Protein AF-A0A1V4KE92-F1 (afdb_monomer_lite)

pLDDT: mean 84.22, std 11.79, range [47.81, 95.31]

Secondary structure (DSSP, 8-state):
-HHHHHHHHTT-HHHHHHHHHHHHHT--TTTHHHHHHHHHHTT-HHHHHHHHHHHTSHHHHHHHTTSHHHHTS-HHHHHHHHHHHHS----------------HHHHHHHIIIIITGGG--EEEEETTEEEEE-HHHHHHH-SS----

Radius of gyration: 22.61 Å; chains: 1; bounding box: 54×24×61 Å

InterPro domains:
  IPR000210 BTB/POZ domain [PF00651] (118-143)
  IPR000210 BTB/POZ domain [PS50097] (120-148)
  IPR011333 SKP1/BTB/POZ domain superfamily [G3DSA:3.30.710.10] (1-67)
  IPR011333 SKP1/BTB/POZ domain superfamily [G3DSA:3.30.710.10] (95-147)
  IPR011333 SKP1/BTB/POZ domain superfamily [SSF54695] (102-143)
  IPR051568 LZTR1/Attractin [PTHR46376] (1-143)

Organism: NCBI:txid372326

Sequence (148 aa):
MDVYKLALNFKLSRLEQLCLQYIEASVDLQNVLIVCENANKLQLDQLKEHCLNFVVKESHFNQVIMMKEFEHLSSSLIVEIVRRKQQPPVRTHSDQPLDIGTSLIQDMKAYLEGAGTEFCDIILLLDGHPWPAHKAILAARSRCVTAR

Structure (mmCIF, N/CA/C/O backbone):
data_AF-A0A1V4KE92-F1
#
_entry.id   AF-A0A1V4KE92-F1
#
loop_
_atom_site.group_PDB
_atom_site.id
_atom_site.type_symbol
_atom_site.label_atom_id
_atom_site.label_alt_id
_atom_site.label_comp_id
_atom_site.label_asym_id
_atom_site.label_entity_id
_atom_site.label_seq_id
_atom_site.pdbx_PDB_ins_code
_atom_site.Cartn_x
_atom_site.Cartn_y
_atom_site.Cartn_z
_atom_site.occupancy
_atom_site.B_iso_or_equiv
_atom_site.auth_seq_id
_atom_site.auth_comp_id
_atom_site.auth_asym_id
_atom_site.auth_atom_id
_atom_site.pdbx_PDB_model_num
ATOM 1 N N . MET A 1 1 ? -2.305 4.948 -2.154 1.00 85.81 1 MET A N 1
ATOM 2 C CA . MET A 1 1 ? -2.706 3.578 -2.554 1.00 85.81 1 MET A CA 1
ATOM 3 C C . MET A 1 1 ? -2.638 3.326 -4.058 1.00 85.81 1 MET A C 1
ATOM 5 O O . MET A 1 1 ? -2.405 2.186 -4.435 1.00 85.81 1 MET A O 1
ATOM 9 N N . ASP A 1 2 ? -2.814 4.318 -4.935 1.00 87.12 2 ASP A N 1
ATOM 10 C CA . ASP A 1 2 ? -2.899 4.039 -6.383 1.00 87.12 2 ASP A CA 1
ATOM 11 C C . ASP A 1 2 ? -1.589 3.533 -6.993 1.00 87.12 2 ASP A C 1
ATOM 13 O O . ASP A 1 2 ? -1.611 2.595 -7.783 1.00 87.12 2 ASP A O 1
ATOM 17 N N . VAL A 1 3 ? -0.443 4.057 -6.548 1.00 87.50 3 VAL A N 1
ATOM 18 C CA . VAL A 1 3 ? 0.879 3.559 -6.975 1.00 87.50 3 VAL A CA 1
ATOM 19 C C . VAL A 1 3 ? 1.064 2.080 -6.616 1.00 87.50 3 VAL A C 1
ATOM 21 O O . VAL A 1 3 ? 1.524 1.307 -7.449 1.00 87.50 3 VAL A O 1
ATOM 24 N N . TYR A 1 4 ? 0.626 1.664 -5.423 1.00 90.75 4 TYR A N 1
ATOM 25 C CA . TYR A 1 4 ? 0.652 0.258 -5.009 1.00 90.75 4 TYR A CA 1
ATOM 26 C C . TYR A 1 4 ? -0.212 -0.624 -5.927 1.00 90.75 4 TYR A C 1
ATOM 28 O O . TYR A 1 4 ? 0.240 -1.660 -6.404 1.00 90.75 4 TYR A O 1
ATOM 36 N N . LYS A 1 5 ? -1.435 -0.181 -6.255 1.00 88.50 5 LYS A N 1
ATOM 37 C CA . LYS A 1 5 ? -2.324 -0.907 -7.181 1.00 88.50 5 LYS A CA 1
ATOM 38 C C . LYS A 1 5 ? -1.712 -1.040 -8.577 1.00 88.50 5 LYS A C 1
ATOM 40 O O . LYS A 1 5 ? -1.837 -2.088 -9.202 1.00 88.50 5 LYS A O 1
ATOM 45 N N . LEU A 1 6 ? -1.044 0.004 -9.068 1.00 85.31 6 LEU A N 1
ATOM 46 C CA . LEU A 1 6 ? -0.327 -0.053 -10.343 1.00 85.31 6 LEU A CA 1
ATOM 47 C C . LEU A 1 6 ? 0.847 -1.035 -10.275 1.00 85.31 6 LEU A C 1
ATOM 49 O O . LEU A 1 6 ? 1.021 -1.818 -11.204 1.00 85.31 6 LEU A O 1
ATOM 53 N N . ALA A 1 7 ? 1.605 -1.041 -9.176 1.00 87.31 7 ALA A N 1
ATOM 54 C CA . ALA A 1 7 ? 2.698 -1.988 -8.976 1.00 87.31 7 ALA A CA 1
ATOM 55 C C . ALA A 1 7 ? 2.211 -3.444 -9.053 1.00 87.31 7 ALA A C 1
ATOM 57 O O . ALA A 1 7 ? 2.813 -4.240 -9.771 1.00 87.31 7 ALA A O 1
ATOM 58 N N . LEU A 1 8 ? 1.079 -3.758 -8.414 1.00 83.38 8 LEU A N 1
ATOM 59 C CA . LEU A 1 8 ? 0.423 -5.065 -8.523 1.00 83.38 8 LEU A CA 1
ATOM 60 C C . LEU A 1 8 ? -0.003 -5.386 -9.962 1.00 83.38 8 LEU A C 1
ATOM 62 O O . LEU A 1 8 ? 0.332 -6.446 -10.489 1.00 83.38 8 LEU A O 1
ATOM 66 N N . ASN A 1 9 ? -0.706 -4.461 -10.621 1.00 84.00 9 ASN A N 1
ATOM 67 C CA . ASN A 1 9 ? -1.217 -4.666 -11.981 1.00 84.00 9 ASN A CA 1
ATOM 68 C C . ASN A 1 9 ? -0.096 -4.926 -12.998 1.00 84.00 9 ASN A C 1
ATOM 70 O O . ASN A 1 9 ? -0.255 -5.752 -13.895 1.00 84.00 9 ASN A O 1
ATOM 74 N N . PHE A 1 10 ? 1.041 -4.244 -12.848 1.00 80.12 10 PHE A N 1
ATOM 75 C CA . PHE A 1 10 ? 2.214 -4.413 -13.706 1.00 80.12 10 PHE A CA 1
ATOM 76 C C . PHE A 1 10 ? 3.208 -5.464 -13.190 1.00 80.12 10 PHE A C 1
ATOM 78 O O . PHE A 1 10 ? 4.266 -5.631 -13.793 1.00 80.12 10 PHE A O 1
ATOM 85 N N . LYS A 1 11 ? 2.882 -6.187 -12.107 1.00 80.75 11 LYS A N 1
ATOM 86 C CA . LYS A 1 11 ? 3.741 -7.210 -11.481 1.00 80.75 11 LYS A CA 1
ATOM 87 C C . LYS A 1 11 ? 5.147 -6.694 -11.141 1.00 80.75 11 LYS A C 1
ATOM 89 O O . LYS A 1 11 ? 6.140 -7.404 -11.269 1.00 80.75 11 LYS A O 1
ATOM 94 N N . LEU A 1 12 ? 5.233 -5.440 -10.704 1.00 79.81 12 LEU A N 1
ATOM 95 C CA . LEU A 1 12 ? 6.477 -4.785 -10.307 1.00 79.81 12 LEU A CA 1
ATOM 96 C C . LEU A 1 12 ? 6.766 -5.086 -8.832 1.00 79.81 12 LEU A C 1
ATOM 98 O O . LEU A 1 12 ? 6.577 -4.223 -7.975 1.00 79.81 12 LEU A O 1
ATOM 102 N N . SER A 1 13 ? 7.235 -6.303 -8.538 1.00 81.25 13 SER A N 1
ATOM 103 C CA . SER A 1 13 ? 7.391 -6.822 -7.166 1.00 81.25 13 SER A CA 1
ATOM 104 C C . SER A 1 13 ? 8.174 -5.891 -6.241 1.00 81.25 13 SER A C 1
ATOM 106 O O . SER A 1 13 ? 7.793 -5.664 -5.097 1.00 81.25 13 SER A O 1
ATOM 108 N N . ARG A 1 14 ? 9.240 -5.265 -6.742 1.00 81.38 14 ARG A N 1
ATOM 109 C CA . ARG A 1 14 ? 10.015 -4.332 -5.926 1.00 81.38 14 ARG A CA 1
ATOM 110 C C . ARG A 1 14 ? 9.267 -3.033 -5.624 1.00 81.38 14 ARG A C 1
ATOM 112 O O . ARG A 1 14 ? 9.347 -2.516 -4.511 1.00 81.38 14 ARG A O 1
ATOM 119 N N . LEU A 1 15 ? 8.570 -2.473 -6.613 1.00 83.94 15 LEU A N 1
ATOM 120 C CA . LEU A 1 15 ? 7.784 -1.256 -6.405 1.00 83.94 15 LEU A CA 1
ATOM 121 C C . LEU A 1 15 ? 6.635 -1.529 -5.433 1.00 83.94 15 LEU A C 1
ATOM 123 O O . LEU A 1 15 ? 6.344 -0.689 -4.587 1.00 83.94 15 LEU A O 1
ATOM 127 N N . GLU A 1 16 ? 6.027 -2.709 -5.533 1.00 85.56 16 GLU A N 1
ATOM 128 C CA . GLU A 1 16 ? 5.017 -3.194 -4.600 1.00 85.56 16 GLU A CA 1
ATOM 129 C C . GLU A 1 16 ? 5.552 -3.193 -3.158 1.00 85.56 16 GLU A C 1
ATOM 131 O O . GLU A 1 16 ? 4.956 -2.552 -2.290 1.00 85.56 16 GLU A O 1
ATOM 136 N N . GLN A 1 17 ? 6.712 -3.816 -2.916 1.00 86.19 17 GLN A N 1
ATOM 137 C CA . GLN A 1 17 ? 7.350 -3.863 -1.593 1.00 86.19 17 GLN A CA 1
ATOM 138 C C . GLN A 1 17 ? 7.696 -2.469 -1.052 1.00 86.19 17 GLN A C 1
ATOM 140 O O . GLN A 1 17 ? 7.386 -2.152 0.096 1.00 86.19 17 GLN A O 1
ATOM 145 N N . LEU A 1 18 ? 8.290 -1.608 -1.885 1.00 85.94 18 LEU A N 1
ATOM 146 C CA . LEU A 1 18 ? 8.618 -0.229 -1.503 1.00 85.94 18 LEU A CA 1
ATOM 147 C C . LEU A 1 18 ? 7.368 0.578 -1.146 1.00 85.94 18 LEU A C 1
ATOM 149 O O . LEU A 1 18 ? 7.381 1.364 -0.200 1.00 85.94 18 LEU A O 1
ATOM 153 N N . CYS A 1 19 ? 6.279 0.379 -1.890 1.00 90.75 19 CYS A N 1
ATOM 154 C CA . CYS A 1 19 ? 5.009 1.022 -1.590 1.00 90.75 19 CYS A CA 1
ATOM 155 C C . CYS A 1 19 ? 4.464 0.564 -0.236 1.00 90.75 19 CYS A C 1
ATOM 157 O O . CYS A 1 19 ? 4.048 1.419 0.540 1.00 90.75 19 CYS A O 1
ATOM 159 N N . LEU A 1 20 ? 4.483 -0.740 0.067 1.00 89.31 20 LEU A N 1
ATOM 160 C CA . LEU A 1 20 ? 4.029 -1.252 1.366 1.00 89.31 20 LEU A CA 1
ATOM 161 C C . LEU A 1 20 ? 4.825 -0.648 2.519 1.00 89.31 20 LEU A C 1
ATOM 163 O O . LEU A 1 20 ? 4.221 -0.136 3.456 1.00 89.31 20 LEU A O 1
ATOM 167 N N . GLN A 1 21 ? 6.154 -0.622 2.407 1.00 86.00 21 GLN A N 1
ATOM 168 C CA . GLN A 1 21 ? 7.021 -0.043 3.432 1.00 86.00 21 GLN A CA 1
ATOM 169 C C . GLN A 1 21 ? 6.733 1.446 3.648 1.00 86.00 21 GLN A C 1
ATOM 171 O O . GLN A 1 21 ? 6.638 1.911 4.782 1.00 86.00 21 GLN A O 1
ATOM 176 N N . TYR A 1 22 ? 6.590 2.203 2.558 1.00 90.44 22 TYR A N 1
ATOM 177 C CA . TYR A 1 22 ? 6.267 3.621 2.647 1.00 90.44 22 TYR A CA 1
ATOM 178 C C . TYR A 1 22 ? 4.900 3.840 3.300 1.00 90.44 22 TYR A C 1
ATOM 180 O O . TYR A 1 22 ? 4.772 4.697 4.171 1.00 90.44 22 TYR A O 1
ATOM 188 N N . ILE A 1 23 ? 3.892 3.053 2.908 1.00 92.81 23 ILE A N 1
ATOM 189 C CA . ILE A 1 23 ? 2.549 3.138 3.484 1.00 92.81 23 ILE A CA 1
ATOM 190 C C . ILE A 1 23 ? 2.610 2.842 4.982 1.00 92.81 23 ILE A C 1
ATOM 192 O O . ILE A 1 23 ? 2.111 3.654 5.754 1.00 92.81 23 ILE A O 1
ATOM 196 N N . GLU A 1 24 ? 3.262 1.750 5.387 1.00 90.44 24 GLU A N 1
ATOM 197 C CA . GLU A 1 24 ? 3.421 1.352 6.788 1.00 90.44 24 GLU A CA 1
ATOM 198 C C . GLU A 1 24 ? 4.117 2.443 7.618 1.00 90.44 24 GLU A C 1
ATOM 200 O O . GLU A 1 24 ? 3.601 2.855 8.654 1.00 90.44 24 GLU A O 1
ATOM 205 N N . ALA A 1 25 ? 5.230 2.997 7.125 1.00 89.19 25 ALA A N 1
ATOM 206 C CA . ALA A 1 25 ? 5.953 4.077 7.800 1.00 89.19 25 ALA A CA 1
ATOM 207 C C . ALA A 1 25 ? 5.169 5.402 7.855 1.00 89.19 25 ALA A C 1
ATOM 209 O O . ALA A 1 25 ? 5.444 6.246 8.707 1.00 89.19 25 ALA A O 1
ATOM 210 N N . SER A 1 26 ? 4.214 5.600 6.943 1.00 92.81 26 SER A N 1
ATOM 211 C CA . SER A 1 26 ? 3.380 6.803 6.870 1.00 92.81 26 SER A CA 1
ATOM 212 C C . SER A 1 26 ? 2.098 6.729 7.705 1.00 92.81 26 SER A C 1
ATOM 214 O O . SER A 1 26 ? 1.356 7.710 7.738 1.00 92.81 26 SER A O 1
ATOM 216 N N . VAL A 1 27 ? 1.802 5.592 8.351 1.00 93.50 27 VAL A N 1
ATOM 217 C CA . VAL A 1 27 ? 0.569 5.427 9.135 1.00 93.50 27 VAL A CA 1
ATOM 218 C C . VAL A 1 27 ? 0.549 6.391 10.323 1.00 93.50 27 VAL A C 1
ATOM 220 O O . VAL A 1 27 ? 1.439 6.383 11.173 1.00 93.50 27 VAL A O 1
ATOM 223 N N . ASP A 1 28 ? -0.513 7.187 10.414 1.00 94.00 28 ASP A N 1
ATOM 224 C CA . ASP A 1 28 ? -0.757 8.138 11.496 1.00 94.00 28 ASP A CA 1
ATOM 225 C C . ASP A 1 28 ? -2.239 8.161 11.916 1.00 94.00 28 ASP A C 1
ATOM 227 O O . ASP A 1 28 ? -3.086 7.455 11.367 1.00 94.00 28 ASP A O 1
ATOM 231 N N . LEU A 1 29 ? -2.576 8.981 12.917 1.00 91.94 29 LEU A N 1
ATOM 232 C CA . LEU A 1 29 ? -3.948 9.103 13.426 1.00 91.94 29 LEU A CA 1
ATOM 233 C C . LEU A 1 29 ? -4.957 9.574 12.369 1.00 91.94 29 LEU A C 1
ATOM 235 O O . LEU A 1 29 ? -6.124 9.214 12.468 1.00 91.94 29 LEU A O 1
ATOM 239 N N . GLN A 1 30 ? -4.532 10.368 11.386 1.00 91.56 30 GLN A N 1
ATOM 240 C CA . GLN A 1 30 ? -5.421 10.939 10.373 1.00 91.56 30 GLN A CA 1
ATOM 241 C C . GLN A 1 30 ? -5.742 9.922 9.278 1.00 91.56 30 GLN A C 1
ATOM 243 O O . GLN A 1 30 ? -6.856 9.898 8.757 1.00 91.56 30 GLN A O 1
ATOM 248 N N . ASN A 1 31 ? -4.775 9.075 8.919 1.00 93.81 31 ASN A N 1
ATOM 249 C CA . ASN A 1 31 ? -4.893 8.188 7.767 1.00 93.81 31 ASN A CA 1
ATOM 250 C C . ASN A 1 31 ? -5.141 6.711 8.119 1.00 93.81 31 ASN A C 1
ATOM 252 O O . ASN A 1 31 ? -5.586 5.962 7.243 1.00 93.81 31 ASN A O 1
ATOM 256 N N . VAL A 1 32 ? -4.912 6.280 9.368 1.00 95.12 32 VAL A N 1
ATOM 257 C CA . VAL A 1 32 ? -4.890 4.851 9.734 1.00 95.12 32 VAL A CA 1
ATOM 258 C C . VAL A 1 32 ? -6.165 4.104 9.354 1.00 95.12 32 VAL A C 1
ATOM 260 O O . VAL A 1 32 ? -6.089 2.966 8.898 1.00 95.12 32 VAL A O 1
ATOM 263 N N . LEU A 1 33 ? -7.338 4.729 9.481 1.00 95.00 33 LEU A N 1
ATOM 264 C CA . LEU A 1 33 ? -8.614 4.090 9.146 1.00 95.00 33 LEU A CA 1
ATOM 265 C C . LEU A 1 33 ? -8.752 3.824 7.648 1.00 95.00 33 LEU A C 1
ATOM 267 O O . LEU A 1 33 ? -9.158 2.738 7.236 1.00 95.00 33 LEU A O 1
ATOM 271 N N . ILE A 1 34 ? -8.342 4.793 6.831 1.00 94.56 34 ILE A N 1
ATOM 272 C CA . ILE A 1 34 ? -8.347 4.675 5.373 1.00 94.56 34 ILE A CA 1
ATOM 273 C C . ILE A 1 34 ? -7.345 3.601 4.941 1.00 94.56 34 ILE A C 1
ATOM 275 O O . ILE A 1 34 ? -7.661 2.767 4.088 1.00 94.56 34 ILE A O 1
ATOM 279 N N . VAL A 1 35 ? -6.142 3.597 5.523 1.00 95.12 35 VAL A N 1
ATOM 280 C CA . VAL A 1 35 ? -5.115 2.590 5.219 1.00 95.12 35 VAL A CA 1
ATOM 281 C C . VAL A 1 35 ? -5.592 1.195 5.627 1.00 95.12 35 VAL A C 1
ATOM 283 O O . VAL A 1 35 ? -5.502 0.280 4.812 1.00 95.12 35 VAL A O 1
ATOM 286 N N . CYS A 1 36 ? -6.184 1.045 6.814 1.00 95.00 36 CYS A N 1
ATOM 287 C CA . CYS A 1 36 ? -6.724 -0.218 7.320 1.00 95.00 36 CYS A CA 1
ATOM 288 C C . CYS A 1 36 ? -7.825 -0.786 6.409 1.00 95.00 36 CYS A C 1
ATOM 290 O O . CYS A 1 36 ? -7.780 -1.953 6.021 1.00 95.00 36 CYS A O 1
ATOM 292 N N . GLU A 1 37 ? -8.784 0.049 5.994 1.00 95.31 37 GLU A N 1
ATOM 293 C CA . GLU A 1 37 ? -9.857 -0.350 5.074 1.00 95.31 37 GLU A CA 1
ATOM 294 C C . GLU A 1 37 ? -9.304 -0.791 3.713 1.00 95.31 37 GLU A C 1
ATOM 296 O O . GLU A 1 37 ? -9.743 -1.794 3.148 1.00 95.31 37 GLU A O 1
ATOM 301 N N . ASN A 1 38 ? -8.308 -0.077 3.182 1.00 94.19 38 ASN A N 1
ATOM 302 C CA . ASN A 1 38 ? -7.666 -0.475 1.932 1.00 94.19 38 ASN A CA 1
ATOM 303 C C . ASN A 1 38 ? -6.837 -1.758 2.087 1.00 94.19 38 ASN A C 1
ATOM 305 O O . ASN A 1 38 ? -6.881 -2.600 1.193 1.00 94.19 38 ASN A O 1
ATOM 309 N N . ALA A 1 39 ? -6.122 -1.932 3.200 1.00 94.56 39 ALA A N 1
ATOM 310 C CA . ALA A 1 39 ? -5.378 -3.154 3.497 1.00 94.56 39 ALA A CA 1
ATOM 311 C C . ALA A 1 39 ? -6.317 -4.364 3.570 1.00 94.56 39 ALA A C 1
ATOM 313 O O . ALA A 1 39 ? -6.027 -5.400 2.984 1.00 94.56 39 ALA A O 1
ATOM 314 N N . ASN A 1 40 ? -7.492 -4.209 4.184 1.00 94.50 40 ASN A N 1
ATOM 315 C CA . ASN A 1 40 ? -8.517 -5.248 4.219 1.00 94.50 40 ASN A CA 1
ATOM 316 C C . ASN A 1 40 ? -9.070 -5.579 2.820 1.00 94.50 40 ASN A C 1
ATOM 318 O O . ASN A 1 40 ? -9.197 -6.750 2.472 1.00 94.50 40 ASN A O 1
ATOM 322 N N . LYS A 1 41 ? -9.353 -4.567 1.987 1.00 93.44 41 LYS A N 1
ATOM 323 C CA . LYS A 1 41 ? -9.837 -4.768 0.604 1.00 93.44 41 LYS A CA 1
ATOM 324 C C . LYS A 1 41 ? -8.819 -5.463 -0.294 1.00 93.44 41 LYS A C 1
ATOM 326 O O . LYS A 1 41 ? -9.203 -6.247 -1.154 1.00 93.44 41 LYS A O 1
ATOM 331 N N . LEU A 1 42 ? -7.544 -5.139 -0.112 1.00 90.56 42 LEU A N 1
ATOM 332 C CA . LEU A 1 42 ? -6.433 -5.681 -0.892 1.00 90.56 42 LEU A CA 1
ATOM 333 C C . LEU A 1 42 ? -5.839 -6.957 -0.273 1.00 90.56 42 LEU A C 1
ATOM 335 O O . LEU A 1 42 ? -4.875 -7.477 -0.820 1.00 90.56 42 LEU A O 1
ATOM 339 N N . GLN A 1 43 ? -6.409 -7.454 0.834 1.00 91.69 43 GLN A N 1
ATOM 340 C CA . GLN A 1 43 ? -5.949 -8.650 1.555 1.00 91.69 43 GLN A CA 1
ATOM 341 C C . GLN A 1 43 ? -4.470 -8.567 1.982 1.00 91.69 43 GLN A C 1
ATOM 343 O O . GLN A 1 43 ? -3.711 -9.526 1.895 1.00 91.69 43 GLN A O 1
ATOM 348 N N . LEU A 1 44 ? -4.052 -7.387 2.445 1.00 90.50 44 LEU A N 1
ATOM 349 C CA . LEU A 1 44 ? -2.700 -7.114 2.932 1.00 90.50 44 LEU A CA 1
ATOM 350 C C . LEU A 1 44 ? -2.628 -7.380 4.435 1.00 90.50 44 LEU A C 1
ATOM 352 O O . LEU A 1 44 ? -2.635 -6.445 5.237 1.00 90.50 44 LEU A O 1
ATOM 356 N N . ASP A 1 45 ? -2.580 -8.654 4.819 1.00 90.06 45 ASP A N 1
ATOM 357 C CA . ASP A 1 45 ? -2.738 -9.079 6.216 1.00 90.06 45 ASP A CA 1
ATOM 358 C C . ASP A 1 45 ? -1.720 -8.440 7.173 1.00 90.06 45 ASP A C 1
ATOM 360 O O . ASP A 1 45 ? -2.093 -7.976 8.248 1.00 90.06 45 ASP A O 1
ATOM 364 N N . GLN A 1 46 ? -0.448 -8.338 6.770 1.00 89.31 46 GLN A N 1
ATOM 365 C CA . GLN A 1 46 ? 0.598 -7.717 7.596 1.00 89.31 46 GLN A CA 1
ATOM 366 C C . GLN A 1 46 ? 0.341 -6.221 7.829 1.00 89.31 46 GLN A C 1
ATOM 368 O O . GLN A 1 46 ? 0.395 -5.748 8.963 1.00 89.31 46 GLN A O 1
ATOM 373 N N . LEU A 1 47 ? -0.005 -5.481 6.770 1.00 91.56 47 LEU A N 1
ATOM 374 C CA . LEU A 1 47 ? -0.311 -4.054 6.870 1.00 91.56 47 LEU A CA 1
ATOM 375 C C . LEU A 1 47 ? -1.599 -3.818 7.670 1.00 91.56 47 LEU A C 1
ATOM 377 O O . LEU A 1 47 ? -1.668 -2.902 8.487 1.00 91.56 47 LEU A O 1
ATOM 381 N N . LYS A 1 48 ? -2.613 -4.667 7.473 1.00 93.62 48 LYS A N 1
ATOM 382 C CA . LYS A 1 48 ? -3.854 -4.631 8.251 1.00 93.62 48 LYS A CA 1
ATOM 383 C C . LYS A 1 48 ? -3.560 -4.838 9.737 1.00 93.62 48 LYS A C 1
ATOM 385 O O . LYS A 1 48 ? -4.033 -4.054 10.557 1.00 93.62 48 LYS A O 1
ATOM 390 N N . GLU A 1 49 ? -2.753 -5.836 10.086 1.00 91.38 49 GLU A N 1
ATOM 391 C CA . GLU A 1 49 ? -2.352 -6.108 11.468 1.00 91.38 49 GLU A CA 1
ATOM 392 C C . GLU A 1 49 ? -1.583 -4.926 12.079 1.00 91.38 49 GLU A C 1
ATOM 394 O O . GLU A 1 49 ? -1.858 -4.533 13.216 1.00 91.38 49 GLU A O 1
ATOM 399 N N . HIS A 1 50 ? -0.687 -4.291 11.313 1.00 90.94 50 HIS A N 1
ATOM 400 C CA . HIS A 1 50 ? -0.005 -3.062 11.725 1.00 90.94 50 HIS A CA 1
ATOM 401 C C . HIS A 1 50 ? -1.004 -1.938 12.049 1.00 90.94 50 HIS A C 1
ATOM 403 O O . HIS A 1 50 ? -0.949 -1.337 13.127 1.00 90.94 50 HIS A O 1
ATOM 409 N N . CYS A 1 51 ? -1.963 -1.675 11.154 1.00 93.38 51 CYS A N 1
ATOM 410 C CA . CYS A 1 51 ? -2.995 -0.661 11.370 1.00 93.38 51 CYS A CA 1
ATOM 411 C C . CYS A 1 51 ? -3.863 -0.977 12.594 1.00 93.38 51 CYS A C 1
ATOM 413 O O . CYS A 1 51 ? -4.106 -0.096 13.420 1.00 93.38 51 CYS A O 1
ATOM 415 N N . LEU A 1 52 ? -4.304 -2.227 12.751 1.00 92.75 52 LEU A N 1
ATOM 416 C CA . LEU A 1 52 ? -5.092 -2.652 13.907 1.00 92.75 52 LEU A CA 1
ATOM 417 C C . LEU A 1 52 ? -4.311 -2.440 15.206 1.00 92.75 52 LEU A C 1
ATOM 419 O O . LEU A 1 52 ? -4.848 -1.853 16.144 1.00 92.75 52 LEU A O 1
ATOM 423 N N . ASN A 1 53 ? -3.036 -2.834 15.246 1.00 90.50 53 ASN A N 1
ATOM 424 C CA . ASN A 1 53 ? -2.142 -2.594 16.379 1.00 90.50 53 ASN A CA 1
ATOM 425 C C . ASN A 1 53 ? -1.983 -1.110 16.711 1.00 90.50 53 ASN A C 1
ATOM 427 O O . ASN A 1 53 ? -1.962 -0.741 17.885 1.00 90.50 53 ASN A O 1
ATOM 431 N N . PHE A 1 54 ? -1.906 -0.248 15.699 1.00 91.31 54 PHE A N 1
ATOM 432 C CA . PHE A 1 54 ? -1.840 1.195 15.892 1.00 91.31 54 PHE A CA 1
ATOM 433 C C . PHE A 1 54 ? -3.131 1.758 16.504 1.00 91.31 54 PHE A C 1
ATOM 435 O O . PHE A 1 54 ? -3.061 2.540 17.456 1.00 91.31 54 PHE A O 1
ATOM 442 N N . VAL A 1 55 ? -4.297 1.343 15.995 1.00 91.62 55 VAL A N 1
ATOM 443 C CA . VAL A 1 55 ? -5.621 1.801 16.458 1.00 91.62 55 VAL A CA 1
ATOM 444 C C . VAL A 1 55 ? -5.911 1.338 17.883 1.00 91.62 55 VAL A C 1
ATOM 446 O O . VAL A 1 55 ? -6.452 2.099 18.687 1.00 91.62 55 VAL A O 1
ATOM 449 N N . VAL A 1 56 ? -5.539 0.102 18.233 1.00 89.00 56 VAL A N 1
ATOM 450 C CA . VAL A 1 56 ? -5.810 -0.455 19.566 1.00 89.00 56 VAL A CA 1
ATOM 451 C C . VAL A 1 56 ? -4.872 0.059 20.661 1.00 89.00 56 VAL A C 1
ATOM 453 O O . VAL A 1 56 ? -5.047 -0.316 21.821 1.00 89.00 56 VAL A O 1
ATOM 456 N N . LYS A 1 57 ? -3.940 0.973 20.370 1.00 86.75 57 LYS A N 1
ATOM 457 C CA . LYS A 1 57 ? -3.206 1.697 21.422 1.00 86.75 57 LYS A CA 1
ATOM 458 C C . LYS A 1 57 ? -4.165 2.569 22.237 1.00 86.75 57 LYS A C 1
ATOM 460 O O . LYS A 1 57 ? -5.140 3.115 21.718 1.00 86.75 57 LYS A O 1
ATOM 465 N N . GLU A 1 58 ? -3.941 2.654 23.544 1.00 76.50 58 GLU A N 1
ATOM 466 C CA . GLU A 1 58 ? -4.840 3.367 24.466 1.00 76.50 58 GLU A CA 1
ATOM 467 C C . GLU A 1 58 ? -4.919 4.869 24.152 1.00 76.50 58 GLU A C 1
ATOM 469 O O . GLU A 1 58 ? -6.011 5.427 24.093 1.00 76.50 58 GLU A O 1
ATOM 474 N N . SER A 1 59 ? -3.783 5.483 23.814 1.00 82.56 59 SER A N 1
ATOM 475 C CA . SER A 1 59 ? -3.674 6.892 23.417 1.00 82.56 59 SER A CA 1
ATOM 476 C C . SER A 1 59 ? -4.418 7.245 22.124 1.00 82.56 59 SER A C 1
ATOM 478 O O . SER A 1 59 ? -4.808 8.395 21.941 1.00 82.56 59 SER A O 1
ATOM 480 N N . HIS A 1 60 ? -4.593 6.286 21.212 1.00 86.88 60 HIS A N 1
ATOM 481 C CA . HIS A 1 60 ? -5.117 6.540 19.866 1.00 86.88 60 HIS A CA 1
ATOM 482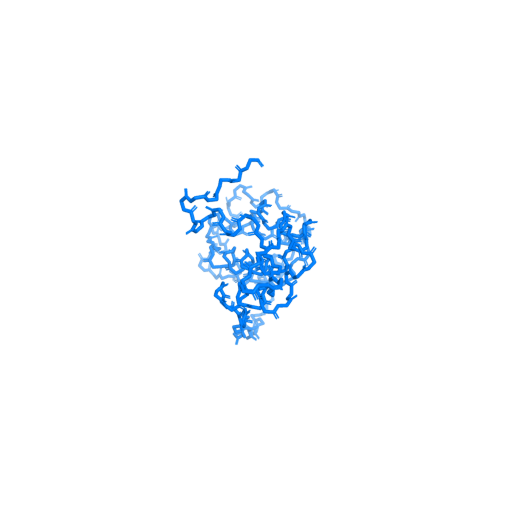 C C . HIS A 1 60 ? -6.610 6.244 19.762 1.00 86.88 60 HIS A C 1
ATOM 484 O O . HIS A 1 60 ? -7.350 6.979 19.115 1.00 86.88 60 HIS A O 1
ATOM 490 N N . PHE A 1 61 ? -7.066 5.182 20.422 1.00 88.75 61 PHE A N 1
ATOM 491 C CA . PHE A 1 61 ? -8.379 4.606 20.162 1.00 88.75 61 PHE A CA 1
ATOM 492 C C . PHE A 1 61 ? -9.544 5.573 20.317 1.00 88.75 61 PHE A C 1
ATOM 494 O O . PHE A 1 61 ? -10.356 5.671 19.406 1.00 88.75 61 PHE A O 1
ATOM 501 N N . ASN A 1 62 ? -9.612 6.302 21.435 1.00 89.69 62 ASN A N 1
ATOM 502 C CA . ASN A 1 62 ? -10.715 7.230 21.688 1.00 89.69 62 ASN A CA 1
ATOM 503 C C . ASN A 1 62 ? -10.800 8.325 20.618 1.00 89.69 62 ASN A C 1
ATOM 505 O O . ASN A 1 62 ? -11.893 8.765 20.289 1.00 89.69 62 ASN A O 1
ATOM 509 N N . GLN A 1 63 ? -9.661 8.745 20.061 1.00 89.62 63 GLN A N 1
ATOM 510 C CA . GLN A 1 63 ? -9.646 9.709 18.963 1.00 89.62 63 GLN A CA 1
ATOM 511 C C . GLN A 1 63 ? -10.140 9.047 17.678 1.00 89.62 63 GLN A C 1
ATOM 513 O O . GLN A 1 63 ? -11.050 9.560 17.041 1.00 89.62 63 GLN A O 1
ATOM 518 N N . VAL A 1 64 ? -9.600 7.869 17.355 1.00 90.75 64 VAL A N 1
ATOM 519 C CA . VAL A 1 64 ? -9.907 7.134 16.123 1.00 90.75 64 VAL A CA 1
ATOM 520 C C . VAL A 1 64 ? -11.388 6.753 16.019 1.00 90.75 64 VAL A C 1
ATOM 522 O O . VAL A 1 64 ? -11.972 6.904 14.953 1.00 90.75 64 VAL A O 1
ATOM 525 N N . ILE A 1 65 ? -12.031 6.305 17.102 1.00 89.88 65 ILE A N 1
ATOM 526 C CA . ILE A 1 65 ? -13.461 5.933 17.068 1.00 89.88 65 ILE A CA 1
ATOM 527 C C . ILE A 1 65 ? -14.406 7.132 16.920 1.00 89.88 65 ILE A C 1
ATOM 529 O O . ILE A 1 65 ? -15.563 6.947 16.559 1.00 89.88 65 ILE A O 1
ATOM 533 N N . MET A 1 66 ? -13.936 8.344 17.231 1.00 91.38 66 MET A N 1
ATOM 534 C CA . MET A 1 66 ? -14.716 9.583 17.111 1.00 91.38 66 MET A CA 1
ATOM 535 C C . MET A 1 66 ? -14.552 10.240 15.734 1.00 91.38 66 MET A C 1
ATOM 537 O O . MET A 1 66 ? -15.223 11.228 15.435 1.00 91.38 66 MET A O 1
ATOM 541 N N . MET A 1 67 ? -13.650 9.722 14.897 1.00 92.56 67 MET A N 1
ATOM 542 C CA . MET A 1 67 ? -13.442 10.195 13.532 1.00 92.56 67 MET A CA 1
ATOM 543 C C . MET A 1 67 ? -14.608 9.782 12.633 1.00 92.56 67 MET A C 1
ATOM 545 O O . MET A 1 67 ? -15.103 8.658 12.716 1.00 92.56 67 MET A O 1
ATOM 549 N N . LYS A 1 68 ? -15.007 10.658 11.705 1.00 91.38 68 LYS A N 1
ATOM 550 C CA . LYS A 1 68 ? -16.080 10.363 10.735 1.00 91.38 68 LYS A CA 1
ATOM 551 C C . LYS A 1 68 ? -15.711 9.203 9.817 1.00 91.38 68 LYS A C 1
ATOM 553 O O . LYS A 1 68 ? -16.563 8.457 9.347 1.00 91.38 68 LYS A O 1
ATOM 558 N N . GLU A 1 69 ? -14.425 9.037 9.558 1.00 92.50 69 GLU A N 1
ATOM 559 C CA . GLU A 1 69 ? -13.846 7.961 8.768 1.00 92.50 69 GLU A CA 1
ATOM 560 C C . GLU A 1 69 ? -14.156 6.586 9.377 1.00 92.50 69 GLU A C 1
ATOM 562 O O . GLU A 1 69 ? -14.250 5.608 8.639 1.00 92.50 69 GLU A O 1
ATOM 567 N N . PHE A 1 70 ? -14.388 6.509 10.694 1.00 93.12 70 PHE A N 1
ATOM 568 C CA . PHE A 1 70 ? -14.753 5.270 11.378 1.00 93.12 70 PHE A CA 1
ATOM 569 C C . PHE A 1 70 ? -16.125 4.746 10.941 1.00 93.12 70 PHE A C 1
ATOM 571 O O . PHE A 1 70 ? -16.302 3.541 10.783 1.00 93.12 70 PHE A O 1
ATOM 578 N N . GLU A 1 71 ? -17.076 5.644 10.669 1.00 92.56 71 GLU A N 1
ATOM 579 C CA . GLU A 1 71 ? -18.423 5.299 10.186 1.00 92.56 71 GLU A CA 1
ATOM 580 C C . GLU A 1 71 ? -18.404 4.680 8.780 1.00 92.56 71 GLU A C 1
ATOM 582 O O . GLU A 1 71 ? -19.311 3.938 8.409 1.00 92.56 71 GLU A O 1
ATOM 587 N N . HIS A 1 72 ? -17.362 4.970 7.998 1.00 92.25 72 HIS A N 1
ATOM 588 C CA . HIS A 1 72 ? -17.209 4.502 6.620 1.00 92.25 72 HIS A CA 1
ATOM 589 C C . HIS A 1 72 ? -16.478 3.157 6.518 1.00 92.25 72 HIS A C 1
ATOM 591 O O . HIS A 1 72 ? -16.345 2.612 5.418 1.00 92.25 72 HIS A O 1
ATOM 597 N N . LEU A 1 73 ? -15.982 2.625 7.637 1.00 94.31 73 LEU A N 1
ATOM 598 C CA . LEU A 1 73 ? -15.333 1.321 7.669 1.00 94.31 73 LEU A CA 1
ATOM 599 C C . LEU A 1 73 ? -16.341 0.204 7.403 1.00 94.31 73 LEU A C 1
ATOM 601 O O . LEU A 1 73 ? -17.501 0.251 7.815 1.00 94.31 73 LEU A O 1
ATOM 605 N N . SER A 1 74 ? -15.865 -0.861 6.767 1.00 94.62 74 SER A N 1
ATOM 606 C CA . SER A 1 74 ? -16.641 -2.091 6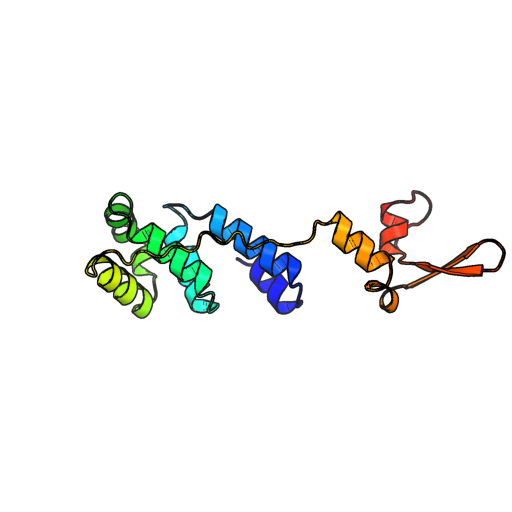.639 1.00 94.62 74 SER A CA 1
ATOM 607 C C . SER A 1 74 ? -17.046 -2.638 8.016 1.00 94.62 74 SER A C 1
ATOM 609 O O . SER A 1 74 ? -16.251 -2.666 8.959 1.00 94.62 74 SER A O 1
ATOM 611 N N . SER A 1 75 ? -18.284 -3.133 8.145 1.00 93.81 75 SER A N 1
ATOM 612 C CA . SER A 1 75 ? -18.797 -3.650 9.424 1.00 93.81 75 SER A CA 1
ATOM 613 C C . SER A 1 75 ? -17.924 -4.770 10.000 1.00 93.81 75 SER A C 1
ATOM 615 O O . SER A 1 75 ? -17.778 -4.872 11.216 1.00 93.81 75 SER A O 1
ATOM 617 N N . SER A 1 76 ? -17.295 -5.577 9.138 1.00 92.56 76 SER A N 1
ATOM 618 C CA . SER A 1 76 ? -16.315 -6.589 9.545 1.00 92.56 76 SER A CA 1
ATOM 619 C C . SER A 1 76 ? -15.106 -5.978 10.256 1.00 92.56 76 SER A C 1
ATOM 621 O O . SER A 1 76 ? -14.721 -6.480 11.309 1.00 92.56 76 SER A O 1
ATOM 623 N N . LEU A 1 77 ? -14.548 -4.879 9.733 1.00 93.38 77 LEU A N 1
ATOM 624 C CA . LEU A 1 77 ? -13.399 -4.201 10.334 1.00 93.38 77 LEU A CA 1
ATOM 625 C C . LEU A 1 77 ? -13.756 -3.513 11.649 1.00 93.38 77 LEU A C 1
ATOM 627 O O . LEU A 1 77 ? -12.985 -3.592 12.601 1.00 93.38 77 LEU A O 1
ATOM 631 N N . ILE A 1 78 ? -14.935 -2.894 11.742 1.00 93.94 78 ILE A N 1
ATOM 632 C CA . ILE A 1 78 ? -15.410 -2.285 12.994 1.00 93.94 78 ILE A CA 1
ATOM 633 C C . ILE A 1 78 ? -15.494 -3.344 14.099 1.00 93.94 78 ILE A C 1
ATOM 635 O O . ILE A 1 78 ? -14.958 -3.155 15.192 1.00 93.94 78 ILE A O 1
ATOM 639 N N . VAL A 1 79 ? -16.131 -4.484 13.808 1.00 93.19 79 VAL A N 1
ATOM 640 C CA . VAL A 1 79 ? -16.248 -5.599 14.759 1.00 93.19 79 VAL A CA 1
ATOM 641 C C . VAL A 1 79 ? -14.869 -6.119 15.166 1.00 93.19 79 VAL A C 1
ATOM 643 O O . VAL A 1 79 ? -14.645 -6.410 16.340 1.00 93.19 79 VAL A O 1
ATOM 646 N N . GLU A 1 80 ? -13.940 -6.218 14.220 1.00 92.50 80 GLU A N 1
ATOM 647 C CA . GLU A 1 80 ? -12.572 -6.665 14.470 1.00 92.50 80 GLU A CA 1
ATOM 648 C C . GLU A 1 80 ? -11.802 -5.699 15.383 1.00 92.50 80 GLU A C 1
ATOM 650 O O . GLU A 1 80 ? -11.229 -6.137 16.382 1.00 92.50 80 GLU A O 1
ATOM 655 N N . ILE A 1 81 ? -11.877 -4.389 15.128 1.00 91.81 81 ILE A N 1
ATOM 656 C CA . ILE A 1 81 ? -11.266 -3.345 15.967 1.00 91.81 81 ILE A CA 1
ATOM 657 C C . ILE A 1 81 ? -11.811 -3.405 17.402 1.00 91.81 81 ILE A C 1
ATOM 659 O O . ILE A 1 81 ? -11.038 -3.393 18.365 1.00 91.81 81 ILE A O 1
ATOM 663 N N . VAL A 1 82 ? -13.135 -3.504 17.564 1.00 90.56 82 VAL A N 1
ATOM 664 C CA . VAL A 1 82 ? -13.781 -3.549 18.887 1.00 90.56 82 VAL A CA 1
ATOM 665 C C . VAL A 1 82 ? -13.416 -4.827 19.643 1.00 90.56 82 VAL A C 1
ATOM 667 O O . VAL A 1 82 ? -13.059 -4.762 20.820 1.00 90.56 82 VAL A O 1
ATOM 670 N N . ARG A 1 83 ? -13.448 -5.990 18.979 1.00 90.62 83 ARG A N 1
ATOM 671 C CA . ARG A 1 83 ? -13.039 -7.267 19.589 1.00 90.62 83 ARG A CA 1
ATOM 672 C C . ARG A 1 83 ? -11.588 -7.222 20.040 1.00 90.62 83 ARG A C 1
ATOM 674 O O . ARG A 1 83 ? -11.287 -7.635 21.156 1.00 90.62 83 ARG A O 1
ATOM 681 N N . ARG A 1 84 ? -10.702 -6.678 19.205 1.00 86.94 84 ARG A N 1
ATOM 682 C CA . ARG A 1 84 ? -9.273 -6.583 19.505 1.00 86.94 84 ARG A CA 1
ATOM 683 C C . ARG A 1 84 ? -8.988 -5.670 20.696 1.00 86.94 84 ARG A C 1
ATOM 685 O O . ARG A 1 84 ? -8.079 -5.952 21.464 1.00 86.94 84 ARG A O 1
ATOM 692 N N . LYS A 1 85 ? -9.793 -4.624 20.905 1.00 85.31 85 LYS A N 1
ATOM 693 C CA . LYS A 1 85 ? -9.717 -3.791 22.114 1.00 85.31 85 LYS A CA 1
ATOM 694 C C . LYS A 1 85 ? -10.131 -4.490 23.402 1.00 85.31 85 LYS A C 1
ATOM 696 O O . LYS A 1 85 ? -9.614 -4.141 24.457 1.00 85.31 85 LYS A O 1
ATOM 701 N N . GLN A 1 86 ? -11.086 -5.411 23.325 1.00 84.12 86 GLN A N 1
ATOM 702 C CA . GLN A 1 86 ? -11.582 -6.152 24.488 1.00 84.12 86 GLN A CA 1
ATOM 703 C C . GLN A 1 86 ? -10.712 -7.369 24.827 1.00 84.12 86 GLN A C 1
ATOM 705 O O . GLN A 1 86 ? -10.771 -7.875 25.946 1.00 84.12 86 GLN A O 1
ATOM 710 N N . GLN A 1 87 ? -9.915 -7.852 23.873 1.00 79.00 87 GLN A N 1
ATOM 711 C CA . GLN A 1 87 ? -8.985 -8.953 24.090 1.00 79.00 87 GLN A CA 1
ATOM 712 C C . GLN A 1 87 ? -7.718 -8.475 24.822 1.00 79.00 87 GLN A C 1
ATOM 714 O O . GLN A 1 87 ? -7.261 -7.352 24.600 1.00 79.00 87 GLN A O 1
ATOM 719 N N . PRO A 1 88 ? -7.122 -9.312 25.694 1.00 65.50 88 PRO A N 1
ATOM 720 C CA . PRO A 1 88 ? -5.842 -8.996 26.319 1.00 65.50 88 PRO A CA 1
ATOM 721 C C . PRO A 1 88 ? -4.762 -8.784 25.244 1.00 65.50 88 PRO A C 1
ATOM 723 O O . PRO A 1 88 ? -4.800 -9.459 24.212 1.00 65.50 88 PRO A O 1
ATOM 726 N N . PRO A 1 89 ? -3.799 -7.866 25.460 1.00 59.81 89 PRO A N 1
ATOM 727 C CA . PRO A 1 89 ? -2.811 -7.512 24.448 1.00 59.81 89 PRO A CA 1
ATOM 728 C C . PRO A 1 89 ? -2.008 -8.747 24.033 1.00 59.81 89 PRO A C 1
ATOM 730 O O . PRO A 1 89 ? -1.201 -9.278 24.800 1.00 59.81 89 PRO A O 1
ATOM 733 N N . VAL A 1 90 ? -2.232 -9.203 22.802 1.00 59.47 90 VAL A N 1
ATOM 734 C CA . VAL A 1 90 ? -1.426 -10.251 22.183 1.00 59.47 90 VAL A CA 1
ATOM 735 C C . VAL A 1 90 ? -0.072 -9.625 21.871 1.00 59.47 90 VAL A C 1
ATOM 737 O O . VAL A 1 90 ? 0.014 -8.635 21.148 1.00 59.47 90 VAL A O 1
ATOM 740 N N . ARG A 1 91 ? 0.998 -10.166 22.458 1.00 56.31 91 ARG A N 1
ATOM 741 C CA . ARG A 1 91 ? 2.368 -9.745 22.149 1.00 56.31 91 ARG A CA 1
ATOM 742 C C . ARG A 1 91 ? 2.713 -10.202 20.734 1.00 56.31 91 ARG A C 1
ATOM 744 O O . ARG A 1 91 ? 3.231 -11.297 20.545 1.00 56.31 91 ARG A O 1
ATOM 751 N N . THR A 1 92 ? 2.421 -9.379 19.739 1.00 55.03 92 THR A N 1
ATOM 752 C CA .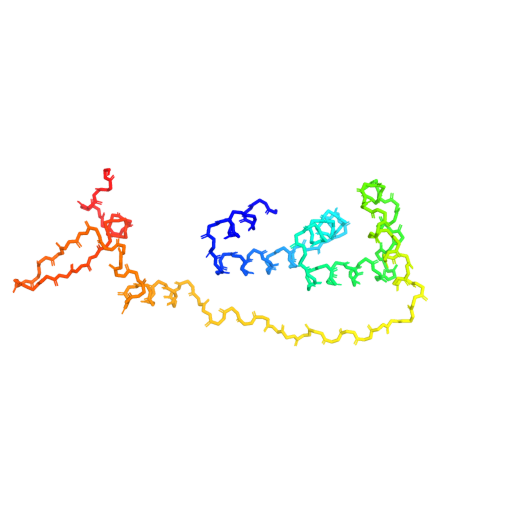 THR A 1 92 ? 2.917 -9.577 18.378 1.00 55.03 92 THR A CA 1
ATOM 753 C C . THR A 1 92 ? 4.304 -8.960 18.281 1.00 55.03 92 THR A C 1
ATOM 755 O O . THR A 1 92 ? 4.448 -7.743 18.206 1.00 55.03 92 THR A O 1
ATOM 758 N N . HIS A 1 93 ? 5.329 -9.809 18.333 1.00 51.28 93 HIS A N 1
ATOM 759 C CA . HIS A 1 93 ? 6.690 -9.443 17.959 1.00 51.28 93 HIS A CA 1
ATOM 760 C C . HIS A 1 93 ? 6.827 -9.724 16.462 1.00 51.28 93 HIS A C 1
ATOM 762 O O . HIS A 1 93 ? 7.009 -10.872 16.064 1.00 51.28 93 HIS A O 1
ATOM 768 N N . SER A 1 94 ? 6.701 -8.700 15.626 1.00 52.34 94 SER A N 1
ATOM 769 C CA . SER A 1 94 ? 7.092 -8.799 14.217 1.00 52.34 94 SER A CA 1
ATOM 770 C C . SER A 1 94 ? 8.094 -7.706 13.870 1.00 52.34 94 SER A C 1
ATOM 772 O O . SER A 1 94 ? 7.960 -7.025 12.863 1.00 52.34 94 SER A O 1
ATOM 774 N N . ASP A 1 95 ? 9.130 -7.564 14.698 1.00 47.81 95 ASP A N 1
ATOM 775 C CA . ASP A 1 95 ? 10.372 -6.906 14.290 1.00 47.81 95 ASP A CA 1
ATOM 776 C C . ASP A 1 95 ? 11.182 -7.889 13.434 1.00 47.81 95 ASP A C 1
ATOM 778 O O . ASP A 1 95 ? 12.236 -8.380 13.835 1.00 47.81 95 ASP A O 1
ATOM 782 N N . GLN A 1 96 ? 10.659 -8.252 12.265 1.00 52.19 96 GLN A N 1
ATOM 783 C CA . GLN A 1 96 ? 11.541 -8.668 11.187 1.00 52.19 96 GLN A CA 1
ATOM 784 C C . GLN A 1 96 ? 11.590 -7.508 10.206 1.00 52.19 96 GLN A C 1
ATOM 786 O O . GLN A 1 96 ? 10.568 -7.210 9.587 1.00 52.19 96 GLN A O 1
ATOM 791 N N . PRO A 1 97 ? 12.738 -6.823 10.067 1.00 50.34 97 PRO A N 1
ATOM 792 C CA . PRO A 1 97 ? 12.901 -5.913 8.954 1.00 50.34 97 PRO A CA 1
ATOM 793 C C . PRO A 1 97 ? 12.709 -6.743 7.685 1.00 50.34 97 PRO A C 1
ATOM 795 O O . PRO A 1 97 ? 13.440 -7.706 7.449 1.00 50.34 97 PRO A O 1
ATOM 798 N N . LEU A 1 98 ? 11.687 -6.401 6.902 1.00 53.19 98 LEU A N 1
ATOM 799 C CA . LEU A 1 98 ? 11.552 -6.871 5.532 1.00 53.19 98 LEU A CA 1
ATOM 800 C C . LEU A 1 98 ? 12.757 -6.315 4.773 1.00 53.19 98 LEU A C 1
ATOM 802 O O . LEU A 1 98 ? 12.763 -5.168 4.327 1.00 53.19 98 LEU A O 1
ATOM 806 N N . ASP A 1 99 ? 13.818 -7.116 4.725 1.00 55.75 99 ASP A N 1
ATOM 807 C CA . ASP A 1 99 ? 15.015 -6.816 3.966 1.00 55.75 99 ASP A CA 1
ATOM 808 C C . ASP A 1 99 ? 14.624 -6.837 2.490 1.00 55.75 99 ASP A C 1
ATOM 810 O O . ASP A 1 99 ? 14.431 -7.892 1.885 1.00 55.75 99 ASP A O 1
ATOM 814 N N . ILE A 1 100 ? 14.471 -5.648 1.905 1.00 60.03 100 ILE A N 1
ATOM 815 C CA . ILE A 1 100 ? 14.258 -5.480 0.461 1.00 60.03 100 ILE A CA 1
ATOM 816 C C . ILE A 1 100 ? 15.451 -6.086 -0.306 1.00 60.03 100 ILE A C 1
ATOM 818 O O . ILE A 1 100 ? 15.362 -6.304 -1.515 1.00 60.03 100 ILE A O 1
ATOM 822 N N . GLY A 1 101 ? 16.564 -6.387 0.386 1.00 63.09 101 GLY A N 1
ATOM 823 C CA . GLY A 1 101 ? 17.689 -7.208 -0.064 1.00 63.09 101 GLY A CA 1
ATOM 824 C C . GLY A 1 101 ? 18.495 -6.589 -1.203 1.00 63.09 101 GLY A C 1
ATOM 825 O O . GLY A 1 101 ? 19.573 -7.071 -1.548 1.00 63.09 101 GLY A O 1
ATOM 826 N N . THR A 1 102 ? 17.973 -5.520 -1.809 1.00 69.38 102 THR A N 1
ATOM 827 C CA . THR A 1 102 ? 18.421 -4.971 -3.079 1.00 69.38 102 THR A CA 1
ATOM 828 C C . THR A 1 102 ? 18.154 -3.461 -3.158 1.00 69.38 102 THR A C 1
ATOM 830 O O . THR A 1 102 ? 17.064 -2.934 -2.937 1.00 69.38 102 THR A O 1
ATOM 833 N N . SER A 1 103 ? 19.200 -2.711 -3.477 1.00 80.81 103 SER A N 1
ATOM 834 C CA . SER A 1 103 ? 19.182 -1.282 -3.782 1.00 80.81 103 SER A CA 1
ATOM 835 C C . SER A 1 103 ? 18.880 -1.054 -5.261 1.00 80.81 103 SER A C 1
ATOM 837 O O . SER A 1 103 ? 18.959 -1.973 -6.071 1.00 80.81 103 SER A O 1
ATOM 839 N N . LEU A 1 104 ? 18.513 0.174 -5.658 1.00 78.00 104 LEU A N 1
ATOM 840 C CA . LEU A 1 104 ? 18.206 0.468 -7.075 1.00 78.00 104 LEU A CA 1
ATOM 841 C C . LEU A 1 104 ? 19.429 0.180 -7.948 1.00 78.00 104 LEU A C 1
ATOM 843 O O . LEU A 1 104 ? 19.309 -0.303 -9.065 1.00 78.00 104 LEU A O 1
ATOM 847 N N . ILE A 1 105 ? 20.608 0.431 -7.384 1.00 83.56 105 ILE A N 1
ATOM 848 C CA . ILE A 1 105 ? 21.897 0.131 -7.990 1.00 83.56 105 ILE A CA 1
ATOM 849 C C . ILE A 1 105 ? 22.045 -1.377 -8.218 1.00 83.56 105 ILE A C 1
ATOM 851 O O . ILE A 1 105 ? 22.452 -1.771 -9.305 1.00 83.56 105 ILE A O 1
ATOM 855 N N . GLN A 1 106 ? 21.703 -2.215 -7.233 1.00 83.44 106 GLN A N 1
ATOM 856 C CA . GLN A 1 106 ? 21.765 -3.676 -7.374 1.00 83.44 106 GLN A CA 1
ATOM 857 C C . GLN A 1 106 ? 20.799 -4.192 -8.443 1.00 83.44 106 GLN A C 1
ATOM 859 O O . GLN A 1 106 ? 21.203 -5.024 -9.249 1.00 83.44 106 GLN A O 1
ATOM 864 N N . ASP A 1 107 ? 19.587 -3.648 -8.527 1.00 83.00 107 ASP A N 1
ATOM 865 C CA . ASP A 1 107 ? 18.636 -4.063 -9.564 1.00 83.00 107 ASP A CA 1
ATOM 866 C C . ASP A 1 107 ? 19.032 -3.582 -10.945 1.00 83.00 107 ASP A C 1
ATOM 868 O O . ASP A 1 107 ? 18.981 -4.358 -11.891 1.00 83.00 107 ASP A O 1
ATOM 872 N N . MET A 1 108 ? 19.464 -2.326 -11.083 1.00 83.62 108 MET A N 1
ATOM 873 C CA . MET A 1 108 ? 19.971 -1.836 -12.365 1.00 83.62 108 MET A CA 1
ATOM 874 C C . MET A 1 108 ? 21.200 -2.633 -12.797 1.00 83.62 108 MET A C 1
ATOM 876 O O . MET A 1 108 ? 21.344 -2.926 -13.980 1.00 83.62 108 MET A O 1
ATOM 880 N N . LYS A 1 109 ? 22.059 -3.030 -11.854 1.00 84.69 109 LYS A N 1
ATOM 881 C CA . LYS A 1 109 ? 23.190 -3.915 -12.128 1.00 84.69 109 LYS A CA 1
ATOM 882 C C . LYS A 1 109 ? 22.713 -5.282 -12.624 1.00 84.69 109 LYS A C 1
ATOM 884 O O . LYS A 1 109 ? 23.105 -5.675 -13.714 1.00 84.69 109 LYS A O 1
ATOM 889 N N . ALA A 1 110 ? 21.821 -5.956 -11.899 1.00 84.31 110 ALA A N 1
ATOM 890 C CA . ALA A 1 110 ? 21.276 -7.253 -12.307 1.00 84.31 110 ALA A CA 1
ATOM 891 C C . ALA A 1 110 ? 20.543 -7.186 -13.663 1.00 84.31 110 ALA A C 1
ATOM 893 O O . ALA A 1 110 ? 20.656 -8.093 -14.489 1.00 84.31 110 ALA A O 1
ATOM 894 N N . TYR A 1 111 ? 19.832 -6.086 -13.918 1.00 84.06 111 TYR A N 1
ATOM 895 C CA . TYR A 1 111 ? 19.152 -5.818 -15.181 1.00 84.06 111 TYR A CA 1
ATOM 896 C C . TYR A 1 111 ? 20.143 -5.674 -16.345 1.00 84.06 111 TYR A C 1
ATOM 898 O O . TYR A 1 111 ? 19.943 -6.277 -17.397 1.00 84.06 111 TYR A O 1
ATOM 906 N N . LEU A 1 112 ? 21.246 -4.943 -16.151 1.00 83.31 112 LEU A N 1
ATOM 907 C CA . LEU A 1 112 ? 22.306 -4.792 -17.155 1.00 83.31 112 LEU A CA 1
ATOM 908 C C . LEU A 1 112 ? 23.156 -6.063 -17.331 1.00 83.31 112 LEU A C 1
ATOM 910 O O . LEU A 1 112 ? 23.663 -6.304 -18.422 1.00 83.31 112 LEU A O 1
ATOM 914 N N . GLU A 1 113 ? 23.301 -6.880 -16.285 1.00 85.62 113 GLU A N 1
ATOM 915 C CA . GLU A 1 113 ? 24.116 -8.107 -16.283 1.00 85.62 113 GLU A CA 1
ATOM 916 C C . GLU A 1 113 ? 23.378 -9.354 -16.796 1.00 85.62 113 GLU A C 1
ATOM 918 O O . GLU A 1 113 ? 23.981 -10.420 -16.903 1.00 85.62 113 GLU A O 1
ATOM 923 N N . GLY A 1 114 ? 22.094 -9.250 -17.152 1.00 80.69 114 GLY A N 1
ATOM 924 C CA . GLY A 1 114 ? 21.396 -10.355 -17.814 1.00 80.69 114 GLY A CA 1
ATOM 925 C C . GLY A 1 114 ? 19.877 -10.299 -17.747 1.00 80.69 114 GLY A C 1
ATOM 926 O O . GLY A 1 114 ? 19.219 -10.642 -18.731 1.00 80.69 114 GLY A O 1
ATOM 927 N N . ALA A 1 115 ? 19.307 -9.829 -16.634 1.00 82.12 115 ALA A N 1
ATOM 928 C CA . ALA A 1 115 ? 17.857 -9.873 -16.422 1.00 82.12 115 ALA A CA 1
ATOM 929 C C . ALA A 1 115 ? 17.069 -8.949 -17.371 1.00 82.12 115 ALA A C 1
ATOM 931 O O . ALA A 1 115 ? 15.882 -9.155 -17.576 1.00 82.12 115 ALA A O 1
ATOM 932 N N . GLY A 1 116 ? 17.718 -7.947 -17.968 1.00 82.81 116 GLY A N 1
ATOM 933 C CA . GLY A 1 116 ? 17.107 -7.019 -18.918 1.00 82.81 116 GLY A CA 1
ATOM 934 C C . GLY A 1 116 ? 17.370 -7.334 -20.389 1.00 82.81 116 GLY A C 1
ATOM 935 O O . GLY A 1 116 ? 16.993 -6.534 -21.244 1.00 82.81 116 GLY A O 1
ATOM 936 N N . THR A 1 117 ? 18.041 -8.444 -20.712 1.00 86.62 117 THR A N 1
ATOM 937 C CA . THR A 1 117 ? 18.492 -8.742 -22.089 1.00 86.62 117 THR A CA 1
ATOM 938 C C . THR A 1 117 ? 17.349 -8.852 -23.096 1.00 86.62 117 THR A C 1
ATOM 940 O O . THR A 1 117 ? 17.506 -8.435 -24.242 1.00 86.62 117 THR A O 1
ATOM 943 N N . GLU A 1 118 ? 16.184 -9.334 -22.665 1.00 85.38 118 GLU A N 1
ATOM 944 C CA . GLU A 1 118 ? 14.977 -9.441 -23.494 1.00 85.38 118 GLU A CA 1
ATOM 945 C C . GLU A 1 118 ? 14.416 -8.081 -23.950 1.00 85.38 118 GLU A C 1
ATOM 947 O O . GLU A 1 118 ? 13.686 -8.010 -24.935 1.00 85.38 118 GLU A O 1
ATOM 952 N N . PHE A 1 119 ? 14.795 -6.994 -23.273 1.00 84.62 119 PHE A N 1
ATOM 953 C CA . PHE A 1 119 ? 14.344 -5.635 -23.577 1.00 84.62 119 PHE A CA 1
ATOM 954 C C . PHE A 1 119 ? 15.382 -4.810 -24.353 1.00 84.62 119 PHE A C 1
ATOM 956 O O . PHE A 1 119 ? 15.164 -3.619 -24.582 1.00 84.62 119 PHE A O 1
ATOM 963 N N . CYS A 1 120 ? 16.520 -5.401 -24.731 1.00 90.44 120 CYS A N 1
ATOM 964 C CA . CYS A 1 120 ? 17.526 -4.720 -25.542 1.00 90.44 120 CYS A CA 1
ATOM 965 C C . CYS A 1 120 ? 16.975 -4.431 -26.948 1.00 90.44 120 CYS A C 1
ATOM 967 O O . CYS A 1 120 ? 16.600 -5.336 -27.688 1.00 90.44 120 CYS A O 1
ATOM 969 N N . ASP A 1 121 ? 16.964 -3.161 -27.336 1.00 91.62 121 ASP A N 1
ATOM 970 C CA . ASP A 1 121 ? 16.343 -2.645 -28.562 1.00 91.62 121 ASP A CA 1
ATOM 971 C C . ASP A 1 121 ? 17.347 -1.929 -29.489 1.00 91.62 121 ASP A C 1
ATOM 973 O O . ASP A 1 121 ? 16.972 -1.342 -30.514 1.00 91.62 121 ASP A O 1
ATOM 977 N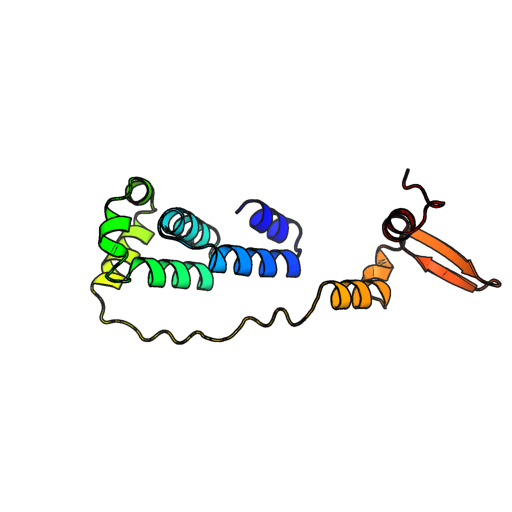 N . ILE A 1 122 ? 18.636 -1.979 -29.141 1.00 91.31 122 ILE A N 1
ATOM 978 C CA . ILE A 1 122 ? 19.764 -1.517 -29.951 1.00 91.31 122 ILE A CA 1
ATOM 979 C C . ILE A 1 122 ? 20.979 -2.430 -29.757 1.00 91.31 122 ILE A C 1
ATOM 981 O O . ILE A 1 122 ? 21.179 -3.003 -28.690 1.00 91.31 122 ILE A O 1
ATOM 985 N N . ILE A 1 123 ? 21.808 -2.547 -30.795 1.00 91.31 123 ILE A N 1
ATOM 986 C CA . ILE A 1 123 ? 23.095 -3.245 -30.746 1.00 91.31 123 ILE A CA 1
ATOM 987 C C . ILE A 1 123 ? 24.189 -2.226 -31.051 1.00 91.31 123 ILE A C 1
ATOM 989 O O . ILE A 1 123 ? 24.178 -1.591 -32.106 1.00 91.31 123 ILE A O 1
ATOM 993 N N . LEU A 1 124 ? 25.124 -2.061 -30.122 1.00 88.88 124 LEU A N 1
ATOM 994 C CA . LEU A 1 124 ? 26.327 -1.260 -30.303 1.00 88.88 124 LEU A CA 1
ATOM 995 C C . LEU A 1 124 ? 27.441 -2.153 -30.842 1.00 88.88 124 LEU A C 1
ATOM 997 O O . LEU A 1 124 ? 27.659 -3.250 -30.341 1.00 88.88 124 LEU A O 1
ATOM 1001 N N . LEU A 1 125 ? 28.152 -1.689 -31.862 1.00 90.81 125 LEU A N 1
ATOM 1002 C CA . LEU A 1 125 ? 29.306 -2.394 -32.411 1.00 90.81 125 LEU A CA 1
ATOM 1003 C C . LEU A 1 125 ? 30.577 -1.733 -31.885 1.00 90.81 125 LEU A C 1
ATOM 1005 O O . LEU A 1 125 ? 30.836 -0.571 -32.194 1.00 90.81 125 LEU A O 1
ATOM 1009 N N . LEU A 1 126 ? 31.356 -2.474 -31.099 1.00 87.06 126 LEU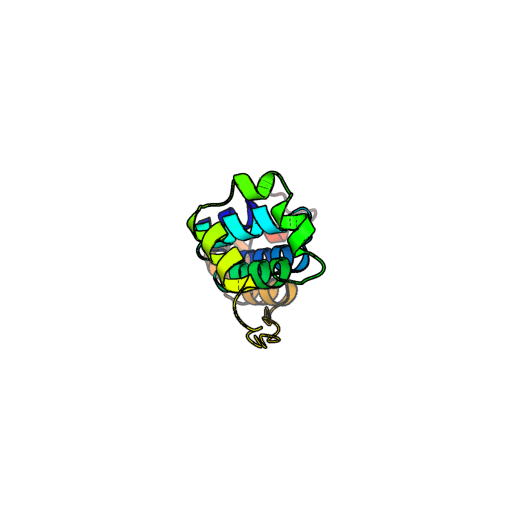 A N 1
ATOM 1010 C CA . LEU A 1 126 ? 32.662 -2.045 -30.602 1.00 87.06 126 LEU A CA 1
ATOM 1011 C C . LEU A 1 126 ? 33.722 -2.975 -31.194 1.00 87.06 126 LEU A C 1
ATOM 1013 O O . LEU A 1 126 ? 33.694 -4.173 -30.923 1.00 87.06 126 LEU A O 1
ATOM 1017 N N . ASP A 1 127 ? 34.592 -2.449 -32.057 1.00 89.06 127 ASP A N 1
ATOM 1018 C CA . ASP A 1 127 ? 35.639 -3.216 -32.756 1.00 89.06 127 ASP A CA 1
ATOM 1019 C C . ASP A 1 127 ? 35.124 -4.493 -33.453 1.00 89.06 127 ASP A C 1
ATOM 1021 O O . ASP A 1 127 ? 35.774 -5.534 -33.478 1.00 89.06 127 ASP A O 1
ATOM 1025 N N . GLY A 1 128 ? 33.912 -4.421 -34.015 1.00 89.50 128 GLY A N 1
ATOM 1026 C CA . GLY A 1 128 ? 33.256 -5.543 -34.697 1.00 89.50 128 GLY A CA 1
ATOM 1027 C C . GLY A 1 128 ? 32.503 -6.511 -33.777 1.00 89.50 128 GLY A C 1
ATOM 1028 O O . GLY A 1 128 ? 31.791 -7.380 -34.280 1.00 89.50 128 GLY A O 1
ATOM 1029 N N . HIS A 1 129 ? 32.577 -6.346 -32.455 1.00 91.75 129 HIS A N 1
ATOM 1030 C CA . HIS A 1 129 ? 31.793 -7.130 -31.503 1.00 91.75 129 HIS A CA 1
ATOM 1031 C C . HIS A 1 129 ? 30.423 -6.484 -31.233 1.00 91.75 129 HIS A C 1
ATOM 1033 O O . HIS A 1 129 ? 30.374 -5.292 -30.916 1.00 91.75 129 HIS A O 1
ATOM 1039 N N . PRO A 1 130 ? 29.308 -7.234 -31.345 1.00 90.69 130 PRO A N 1
ATOM 1040 C CA . PRO A 1 130 ? 27.973 -6.728 -31.045 1.00 90.69 130 PRO A CA 1
ATOM 1041 C C . PRO A 1 130 ? 27.684 -6.743 -29.537 1.00 90.69 130 PRO A C 1
ATOM 1043 O O . PRO A 1 130 ? 27.839 -7.764 -28.872 1.00 90.69 130 PRO A O 1
ATOM 1046 N N . TRP A 1 131 ? 27.190 -5.619 -29.024 1.00 88.88 131 TRP A N 1
ATOM 1047 C CA . TRP A 1 131 ? 26.790 -5.413 -27.634 1.00 88.88 131 TRP A CA 1
ATOM 1048 C C . TRP A 1 131 ? 25.322 -4.976 -27.579 1.00 88.88 131 TRP A C 1
ATOM 1050 O O . TRP A 1 131 ? 25.015 -3.842 -27.959 1.00 88.88 131 TRP A O 1
ATOM 1060 N N . PRO A 1 132 ? 24.391 -5.842 -27.146 1.00 90.31 132 PRO A N 1
ATOM 1061 C CA . PRO A 1 132 ? 22.996 -5.455 -26.975 1.00 90.31 132 PRO A CA 1
ATOM 1062 C C . PRO A 1 132 ? 22.861 -4.432 -25.837 1.00 90.31 132 PRO A C 1
ATOM 1064 O O . PRO A 1 132 ? 23.521 -4.544 -24.806 1.00 90.31 132 PRO A O 1
ATOM 1067 N N . ALA A 1 133 ? 22.013 -3.425 -26.029 1.00 89.25 133 ALA A N 1
ATOM 1068 C CA . ALA A 1 133 ? 21.774 -2.352 -25.071 1.00 89.25 133 ALA A CA 1
ATOM 1069 C C . ALA A 1 133 ? 20.334 -1.820 -25.171 1.00 89.25 133 ALA A C 1
ATOM 1071 O O . ALA A 1 133 ? 19.575 -2.190 -26.068 1.00 89.25 133 ALA A O 1
ATOM 1072 N N . HIS A 1 134 ? 19.974 -0.918 -24.253 1.00 90.25 134 HIS A N 1
ATOM 1073 C CA . HIS A 1 134 ? 18.654 -0.285 -24.178 1.00 90.25 134 HIS A CA 1
ATOM 1074 C C . HIS A 1 134 ? 18.732 1.189 -24.596 1.00 90.25 134 HIS A C 1
ATOM 1076 O O . HIS A 1 134 ? 19.391 1.994 -23.927 1.00 90.25 134 HIS A O 1
ATOM 1082 N N . LYS A 1 135 ? 18.018 1.588 -25.653 1.00 88.19 135 LYS A N 1
ATOM 1083 C CA . LYS A 1 135 ? 17.956 2.973 -26.151 1.00 88.19 135 LYS A CA 1
ATOM 1084 C C . LYS A 1 135 ? 17.522 3.942 -25.066 1.00 88.19 135 LYS A C 1
ATOM 1086 O O . LYS A 1 135 ? 18.118 5.005 -24.951 1.00 88.19 135 LYS A O 1
ATOM 1091 N N . ALA A 1 136 ? 16.532 3.574 -24.253 1.00 86.44 136 ALA A N 1
ATOM 1092 C CA . ALA A 1 136 ? 16.046 4.417 -23.161 1.00 86.44 136 ALA A CA 1
ATOM 1093 C C . ALA A 1 136 ? 17.145 4.720 -22.125 1.00 86.44 136 ALA A C 1
ATOM 1095 O O . ALA A 1 136 ? 17.293 5.863 -21.693 1.00 86.44 136 ALA A O 1
ATOM 1096 N N . ILE A 1 137 ? 17.965 3.722 -21.773 1.00 87.06 137 ILE A N 1
ATOM 1097 C CA . ILE A 1 137 ? 19.077 3.887 -20.824 1.00 87.06 137 ILE A CA 1
ATOM 1098 C C . ILE A 1 137 ? 20.184 4.745 -21.448 1.00 87.06 137 ILE A C 1
ATOM 1100 O O . ILE A 1 137 ? 20.677 5.677 -20.807 1.00 87.06 137 ILE A O 1
ATOM 1104 N N . LEU A 1 138 ? 20.546 4.472 -22.707 1.00 88.12 138 LEU A N 1
ATOM 1105 C CA . LEU A 1 138 ? 21.545 5.254 -23.438 1.00 88.12 138 LEU A CA 1
ATOM 1106 C C . LEU A 1 138 ? 21.106 6.711 -23.605 1.00 88.12 138 LEU A C 1
ATOM 1108 O O . LEU A 1 138 ? 21.904 7.609 -23.355 1.00 88.12 138 LEU A O 1
ATOM 1112 N N . ALA A 1 139 ? 19.847 6.959 -23.962 1.00 85.94 139 ALA A N 1
ATOM 1113 C CA . ALA A 1 1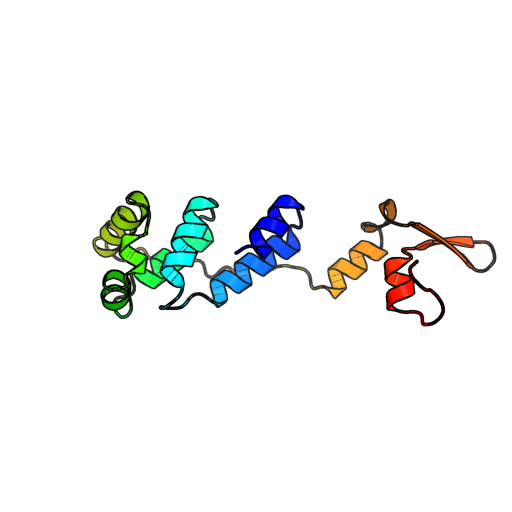39 ? 19.298 8.302 -24.131 1.00 85.94 139 ALA A CA 1
ATOM 1114 C C . ALA A 1 139 ? 19.260 9.090 -22.816 1.00 85.94 139 ALA A C 1
ATOM 1116 O O . ALA A 1 139 ? 19.571 10.277 -22.791 1.00 85.94 139 ALA A O 1
ATOM 1117 N N . ALA A 1 140 ? 18.956 8.429 -21.696 1.00 84.56 140 ALA A N 1
ATOM 1118 C CA . ALA A 1 140 ? 18.973 9.069 -20.383 1.00 84.56 140 ALA A CA 1
ATOM 1119 C C . ALA A 1 140 ? 20.383 9.508 -19.938 1.00 84.56 140 ALA A C 1
ATOM 1121 O O . ALA A 1 140 ? 20.517 10.368 -19.067 1.00 84.56 140 ALA A O 1
ATOM 1122 N N . ARG A 1 141 ? 21.444 8.903 -20.493 1.00 78.62 141 ARG A N 1
ATOM 1123 C CA . ARG A 1 141 ? 22.840 9.113 -20.064 1.00 78.62 141 ARG A CA 1
ATOM 1124 C C . ARG A 1 141 ? 23.757 9.685 -21.145 1.00 78.62 141 ARG A C 1
ATOM 1126 O O . ARG A 1 141 ? 24.889 10.044 -20.834 1.00 78.62 141 ARG A O 1
ATOM 1133 N N . SER A 1 142 ? 23.279 9.826 -22.379 1.00 75.62 142 SER A N 1
ATOM 1134 C CA . SER A 1 142 ? 24.028 10.358 -23.515 1.00 75.62 142 SER A CA 1
ATOM 1135 C C . SER A 1 142 ? 23.322 11.569 -24.106 1.00 75.62 142 SER A C 1
ATOM 1137 O O . SER A 1 142 ? 22.152 11.508 -24.462 1.00 75.62 142 SER A O 1
ATOM 1139 N N . ARG A 1 143 ? 24.062 12.663 -24.306 1.00 66.56 143 ARG A N 1
ATOM 1140 C CA . ARG A 1 143 ? 23.552 13.844 -25.028 1.00 66.56 143 ARG A CA 1
ATOM 1141 C C . ARG A 1 143 ? 23.353 13.585 -26.525 1.00 66.56 143 ARG A C 1
ATOM 1143 O O . ARG A 1 143 ? 22.733 14.396 -27.202 1.00 66.56 143 ARG A O 1
ATOM 1150 N N . CYS A 1 144 ? 23.907 12.489 -27.039 1.00 65.62 144 CYS A N 1
ATOM 1151 C CA . CYS A 1 144 ? 23.942 12.182 -28.467 1.00 65.62 144 CYS A CA 1
ATOM 1152 C C . CYS A 1 144 ? 22.849 11.190 -28.885 1.00 65.62 144 CYS A C 1
ATOM 1154 O O . CYS A 1 144 ? 22.526 11.099 -30.066 1.00 65.62 144 CYS A O 1
ATOM 1156 N N . VAL A 1 145 ? 22.285 10.443 -27.934 1.00 62.94 145 VAL A N 1
ATOM 1157 C CA . VAL A 1 145 ? 21.221 9.469 -28.193 1.00 62.94 145 VAL A CA 1
ATOM 1158 C C . VAL A 1 145 ? 19.907 10.116 -27.777 1.00 62.94 145 VAL A C 1
ATOM 1160 O O . VAL A 1 145 ? 19.667 10.342 -26.599 1.00 62.94 145 VAL A O 1
ATOM 1163 N N . THR A 1 146 ? 19.062 10.461 -28.743 1.00 56.69 146 THR A N 1
ATOM 1164 C CA . THR A 1 146 ? 17.719 10.991 -28.473 1.00 56.69 146 THR A CA 1
ATOM 1165 C C . THR A 1 146 ? 16.704 9.864 -28.617 1.00 56.69 146 THR A C 1
ATOM 1167 O O . THR A 1 146 ? 16.686 9.172 -29.634 1.00 56.69 146 THR A O 1
ATOM 1170 N N . ALA A 1 147 ? 15.875 9.657 -27.592 1.00 55.62 147 ALA A N 1
ATOM 1171 C CA . ALA A 1 147 ? 14.716 8.780 -27.704 1.00 55.62 147 ALA A CA 1
ATOM 1172 C C . ALA A 1 147 ? 13.687 9.491 -28.597 1.00 55.62 147 ALA A C 1
ATOM 1174 O O . ALA A 1 147 ? 13.219 10.575 -28.245 1.00 55.62 147 ALA A O 1
ATOM 1175 N N . ARG A 1 148 ? 13.422 8.935 -29.779 1.00 52.66 148 ARG A N 1
ATOM 1176 C CA . ARG A 1 148 ? 12.312 9.344 -30.646 1.00 52.66 148 ARG A CA 1
ATOM 1177 C C . ARG A 1 148 ? 11.140 8.408 -30.436 1.00 52.66 148 ARG A C 1
ATOM 1179 O O . ARG A 1 148 ? 11.412 7.195 -30.294 1.00 52.66 148 ARG A O 1
#

Foldseek 3Di:
DVQLVVCVVVVVVLSNVVVLVVLLVPDDLVCLLVQLQVCVVVVVVVSNVSSLVVCLPPVRVVSNCPDPSVVVHDPVVNVVSVVCNVDDDDPDPPPPPPCSVDDPVRVVVVCQVPVVQVQFPDWDADPNDTDGDHLVVCCVPDPPRPDD